Protein AF-A0A1U9NHG1-F1 (afdb_monomer_lite)

Foldseek 3Di:
DDDDVVVVVVVVVVVVVVVVVVVVCVVVPVLQVVLLVVLVVLQVVLLVLQVVCCVVVVFGDPDVVSSLVVLCDDPVRDDPSDQSFRCLQDPPGDCDEDCDLDANWHWDAPRHVRDIDTSHDDQNCPVCVPCCPDPCSVVRDPRD

Sequence (144 aa):
MKANPLIVKMFFVVLAVISMGLMYVSFLRDPYSKRIEWTTISLHLIRDNIQTFKDVNQRYPTSLKELSTQVKIDENGLFHKRENKEYISSKNGCDDEYSVLNNKGGWYYNKQTGEIKININKPLKKCFKDYYYLPSRNRVPSEW

Structure (mmCIF, N/CA/C/O backbone):
data_AF-A0A1U9NHG1-F1
#
_entry.id   AF-A0A1U9NHG1-F1
#
loop_
_atom_site.group_PDB
_atom_site.id
_atom_site.type_symbol
_atom_site.label_atom_id
_atom_site.label_alt_id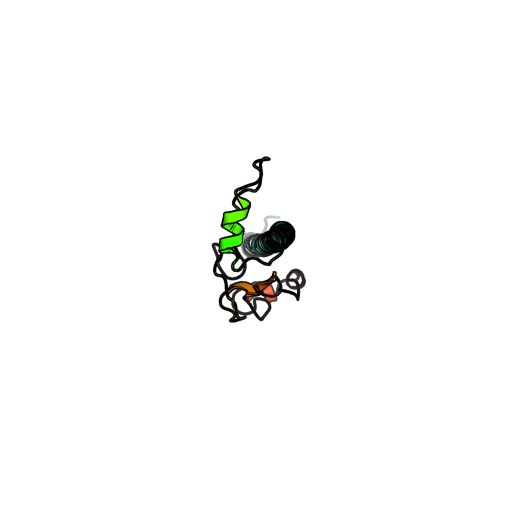
_atom_site.label_comp_id
_atom_site.label_asym_id
_atom_site.label_entity_id
_atom_site.label_seq_id
_atom_site.pdbx_PDB_ins_code
_atom_site.Cartn_x
_atom_site.Cartn_y
_atom_site.Cartn_z
_atom_sit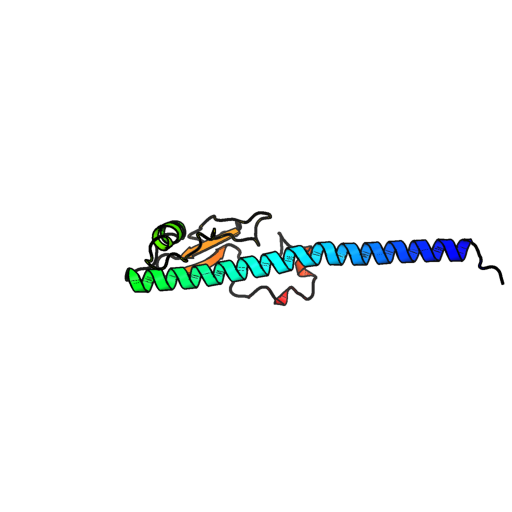e.occupancy
_atom_site.B_iso_or_equiv
_atom_site.auth_seq_id
_atom_site.auth_comp_id
_atom_site.auth_asym_id
_atom_site.auth_atom_id
_atom_site.pdbx_PDB_model_num
ATOM 1 N N . MET A 1 1 ? 46.599 -7.964 -42.217 1.00 67.44 1 MET A N 1
ATOM 2 C CA . MET A 1 1 ? 45.306 -7.566 -42.824 1.00 67.44 1 MET A CA 1
ATOM 3 C C . MET A 1 1 ? 44.791 -6.325 -42.110 1.00 67.44 1 MET A C 1
ATOM 5 O O . MET A 1 1 ? 44.699 -6.357 -40.892 1.00 67.44 1 MET A O 1
ATOM 9 N N . LYS A 1 2 ? 44.507 -5.230 -42.828 1.00 74.81 2 LYS A N 1
ATOM 10 C CA . LYS A 1 2 ? 43.838 -4.056 -42.241 1.00 74.81 2 LYS A CA 1
ATOM 11 C C . LYS A 1 2 ? 42.329 -4.301 -42.266 1.00 74.81 2 LYS A C 1
ATOM 13 O O . LYS A 1 2 ? 41.794 -4.656 -43.312 1.00 74.81 2 LYS A O 1
ATOM 18 N N . ALA A 1 3 ? 41.666 -4.151 -41.123 1.00 74.50 3 ALA A N 1
ATOM 19 C CA . ALA A 1 3 ? 40.216 -4.281 -41.046 1.00 74.50 3 ALA A CA 1
ATOM 20 C C . ALA A 1 3 ? 39.539 -3.177 -41.871 1.00 74.50 3 ALA A C 1
ATOM 22 O O . ALA A 1 3 ? 40.002 -2.035 -41.896 1.00 74.50 3 ALA A O 1
ATOM 23 N N . ASN A 1 4 ? 38.443 -3.522 -42.549 1.00 90.44 4 ASN A N 1
ATOM 24 C CA . ASN A 1 4 ? 37.688 -2.565 -43.345 1.00 90.44 4 ASN A CA 1
ATOM 25 C C . ASN A 1 4 ? 37.059 -1.508 -42.410 1.00 90.44 4 ASN A C 1
ATOM 27 O O . ASN A 1 4 ? 36.297 -1.881 -41.511 1.00 90.44 4 ASN A O 1
ATOM 31 N N . PRO A 1 5 ? 37.327 -0.204 -42.611 1.00 86.06 5 PRO A N 1
ATOM 32 C CA . PRO A 1 5 ? 36.825 0.856 -41.735 1.00 86.06 5 PRO A CA 1
ATOM 33 C C . PRO A 1 5 ? 35.292 0.904 -41.656 1.00 86.06 5 PRO A C 1
ATOM 35 O O . PRO A 1 5 ? 34.748 1.345 -40.647 1.00 86.06 5 PRO A O 1
ATOM 38 N N . LEU A 1 6 ? 34.583 0.422 -42.681 1.00 86.06 6 LEU A N 1
ATOM 39 C CA . LEU A 1 6 ? 33.122 0.308 -42.687 1.00 86.06 6 LEU A CA 1
ATOM 40 C C . LEU A 1 6 ? 32.624 -0.781 -41.727 1.00 86.06 6 LEU A C 1
ATOM 42 O O . LEU A 1 6 ? 31.679 -0.548 -40.977 1.00 86.06 6 LEU A O 1
ATOM 46 N N . ILE A 1 7 ? 33.306 -1.931 -41.689 1.00 85.69 7 ILE A N 1
ATOM 47 C CA . ILE A 1 7 ? 32.987 -3.037 -40.771 1.00 85.69 7 ILE A CA 1
ATOM 48 C C . ILE A 1 7 ? 33.232 -2.598 -39.325 1.00 85.69 7 ILE A C 1
ATOM 50 O O . ILE A 1 7 ? 32.395 -2.831 -38.455 1.00 85.69 7 ILE A O 1
ATOM 54 N N . VAL A 1 8 ? 34.339 -1.891 -39.083 1.00 85.50 8 VAL A N 1
ATOM 55 C CA . VAL A 1 8 ? 34.661 -1.337 -37.761 1.00 85.50 8 VAL A CA 1
ATOM 56 C C . VAL A 1 8 ? 33.583 -0.344 -37.309 1.00 85.50 8 VAL A C 1
ATOM 58 O O . VAL A 1 8 ? 33.096 -0.444 -36.186 1.00 85.50 8 VAL A O 1
ATOM 61 N N . LYS A 1 9 ? 33.135 0.567 -38.185 1.00 87.06 9 LYS A N 1
ATOM 62 C CA . LYS A 1 9 ? 32.052 1.519 -37.871 1.00 87.06 9 LYS A CA 1
ATOM 63 C C . LYS A 1 9 ? 30.721 0.823 -37.576 1.00 87.06 9 LYS A C 1
ATOM 65 O O . LYS A 1 9 ? 30.079 1.161 -36.585 1.00 87.06 9 LYS A O 1
ATOM 70 N N . MET A 1 10 ? 30.319 -0.156 -38.390 1.00 88.56 10 MET A N 1
ATOM 71 C CA . MET A 1 10 ? 29.085 -0.915 -38.151 1.00 88.56 10 MET A CA 1
ATOM 72 C C . MET A 1 10 ? 29.112 -1.659 -36.813 1.00 88.56 10 MET A C 1
ATOM 74 O O . MET A 1 10 ? 28.114 -1.653 -36.095 1.00 88.56 10 MET A O 1
ATOM 78 N N . PHE A 1 11 ? 30.251 -2.248 -36.449 1.00 90.44 11 PHE A N 1
ATOM 79 C CA . PHE A 1 11 ? 30.412 -2.947 -35.176 1.00 90.44 11 PHE A CA 1
ATOM 80 C C . PHE A 1 11 ? 30.155 -2.026 -33.970 1.00 90.44 11 PHE A C 1
ATOM 82 O O . PHE A 1 11 ? 29.407 -2.391 -33.062 1.00 90.44 11 PHE A O 1
ATOM 89 N N . PHE A 1 12 ? 30.691 -0.801 -33.990 1.00 90.38 12 PHE A N 1
ATOM 90 C CA . PHE A 1 12 ? 30.445 0.177 -32.924 1.00 90.38 12 PHE A CA 1
ATOM 91 C C . PHE A 1 12 ? 28.991 0.656 -32.866 1.00 90.38 12 PHE A C 1
ATOM 93 O O . PHE A 1 12 ? 28.461 0.844 -31.771 1.00 90.38 12 PHE A O 1
ATOM 100 N N . VAL A 1 13 ? 28.321 0.807 -34.013 1.00 90.50 13 VAL A N 1
ATOM 101 C CA . VAL A 1 13 ? 26.892 1.165 -34.049 1.00 90.50 13 VAL A CA 1
ATOM 102 C C . VAL A 1 13 ? 26.041 0.069 -33.404 1.00 90.50 13 VAL A C 1
ATOM 104 O O . VAL A 1 13 ? 25.190 0.367 -32.567 1.00 90.50 13 VAL A O 1
ATOM 107 N N . VAL A 1 14 ? 26.299 -1.201 -33.727 1.00 90.19 14 VAL A N 1
ATOM 108 C CA . VAL A 1 14 ? 25.574 -2.336 -33.131 1.00 90.19 14 VAL A CA 1
ATOM 109 C C . VAL A 1 14 ? 25.803 -2.405 -31.619 1.00 90.19 14 VAL A C 1
ATOM 111 O O . VAL A 1 14 ? 24.842 -2.533 -30.859 1.00 90.19 14 VAL A O 1
ATOM 114 N N . LEU A 1 15 ? 27.049 -2.244 -31.163 1.00 89.00 15 LEU A N 1
ATOM 115 C CA . LEU A 1 15 ? 27.368 -2.193 -29.733 1.00 89.00 15 LEU A CA 1
ATOM 116 C C . LEU A 1 15 ? 26.647 -1.050 -29.011 1.00 89.00 15 LEU A C 1
ATOM 118 O O . LEU A 1 15 ? 26.138 -1.260 -27.909 1.00 89.00 15 LEU A O 1
ATOM 122 N N . ALA A 1 16 ? 26.566 0.135 -29.618 1.00 85.94 16 ALA A N 1
ATOM 123 C CA . ALA A 1 16 ? 25.876 1.280 -29.029 1.00 85.94 16 ALA A CA 1
ATOM 124 C C . ALA A 1 16 ? 24.371 1.015 -28.851 1.00 85.94 16 ALA A C 1
ATOM 126 O O . ALA A 1 16 ? 23.825 1.285 -27.780 1.00 85.94 16 ALA A O 1
ATOM 127 N N . VAL A 1 17 ? 23.715 0.418 -29.853 1.00 87.31 17 VAL A N 1
ATOM 128 C CA . VAL A 1 17 ? 22.286 0.065 -29.786 1.00 87.31 17 VAL A CA 1
ATOM 129 C C . VAL A 1 17 ? 22.022 -0.997 -28.713 1.00 87.31 17 VAL A C 1
ATOM 131 O O . VAL A 1 17 ? 21.100 -0.840 -27.911 1.00 87.31 17 VAL A O 1
ATOM 134 N N . ILE A 1 18 ? 22.855 -2.042 -28.636 1.00 85.44 18 ILE A N 1
ATOM 135 C CA . ILE A 1 18 ? 22.742 -3.080 -27.595 1.00 85.44 18 ILE A CA 1
ATOM 136 C C . ILE A 1 18 ? 22.939 -2.467 -26.202 1.00 85.44 18 ILE A C 1
ATOM 138 O O . ILE A 1 18 ? 22.158 -2.731 -25.288 1.00 85.44 18 ILE A O 1
ATOM 142 N N . SER A 1 19 ? 23.944 -1.604 -26.048 1.00 80.62 19 SER A N 1
ATOM 143 C CA . SER A 1 19 ? 24.255 -0.943 -24.776 1.00 80.62 19 SER A CA 1
ATOM 144 C C . SER A 1 19 ? 23.122 -0.023 -24.317 1.00 80.62 19 SER A C 1
ATOM 146 O O . SER A 1 19 ? 22.752 -0.053 -23.145 1.00 80.62 19 SER A O 1
ATOM 148 N N . MET A 1 20 ? 22.518 0.743 -25.234 1.00 79.12 20 MET A N 1
ATOM 149 C CA . MET A 1 20 ? 21.324 1.550 -24.949 1.00 79.12 20 MET A CA 1
ATOM 150 C C . MET A 1 20 ? 20.137 0.683 -24.520 1.00 79.12 20 MET A C 1
ATOM 152 O O . MET A 1 20 ? 19.463 1.023 -23.549 1.00 79.12 20 MET A O 1
ATOM 156 N N . GLY A 1 21 ? 19.909 -0.456 -25.184 1.00 72.69 21 GLY A N 1
ATOM 157 C CA . GLY A 1 21 ? 18.864 -1.408 -24.799 1.00 72.69 21 GLY A CA 1
ATOM 158 C C . GLY A 1 21 ? 19.061 -1.965 -23.385 1.00 72.69 21 GLY A C 1
ATOM 159 O O . GLY A 1 21 ? 18.127 -1.965 -22.581 1.00 72.69 21 GLY A O 1
ATOM 160 N N . LEU A 1 22 ? 20.286 -2.373 -23.039 1.00 72.81 22 LEU A N 1
ATOM 161 C CA . LEU A 1 22 ? 20.623 -2.881 -21.702 1.00 72.81 22 LEU A CA 1
ATOM 162 C C . LEU A 1 22 ? 20.508 -1.801 -20.614 1.00 72.81 22 LEU A C 1
ATOM 164 O O . LEU A 1 22 ? 20.002 -2.079 -19.520 1.00 72.81 22 LEU A O 1
ATOM 168 N N . MET A 1 23 ? 20.922 -0.564 -20.915 1.00 68.88 23 MET A N 1
ATOM 169 C CA . MET A 1 23 ? 20.744 0.577 -20.010 1.00 68.88 23 MET A CA 1
ATOM 170 C C . MET A 1 23 ? 19.262 0.862 -19.769 1.00 68.88 23 MET A C 1
ATOM 172 O O . MET A 1 23 ? 18.855 0.990 -18.618 1.00 68.88 23 MET A O 1
ATOM 176 N N . TYR A 1 24 ? 18.447 0.891 -20.825 1.00 67.75 24 TYR A N 1
ATOM 177 C CA . TYR A 1 24 ? 17.009 1.149 -20.737 1.00 67.75 24 TYR A CA 1
ATOM 178 C C . TYR A 1 24 ? 16.284 0.116 -19.859 1.00 67.75 24 TYR A C 1
ATOM 180 O O . TYR A 1 24 ? 15.513 0.482 -18.970 1.00 67.75 24 TYR A O 1
ATOM 188 N N . VAL A 1 25 ? 16.591 -1.175 -20.037 1.00 61.66 25 VAL A N 1
ATOM 189 C CA . VAL A 1 25 ? 16.020 -2.255 -19.212 1.00 61.66 25 VAL A CA 1
ATOM 190 C C . VAL A 1 25 ? 16.431 -2.115 -17.744 1.00 61.66 25 VAL A C 1
ATOM 192 O O . VAL A 1 25 ? 15.596 -2.287 -16.854 1.00 61.66 25 VAL A O 1
ATOM 195 N N . SER A 1 26 ? 17.691 -1.772 -17.474 1.00 60.19 26 SER A N 1
ATOM 196 C CA . SER A 1 26 ? 18.201 -1.618 -16.104 1.00 60.19 26 SER A CA 1
ATOM 197 C C . SER A 1 26 ? 17.596 -0.401 -15.398 1.00 60.19 26 SER A C 1
ATOM 199 O O . SER A 1 26 ? 17.195 -0.499 -14.238 1.00 60.19 26 SER A O 1
ATOM 201 N N . PHE A 1 27 ? 17.449 0.717 -16.115 1.00 59.56 27 PHE A N 1
ATOM 202 C CA . PHE A 1 27 ? 16.888 1.961 -15.581 1.00 59.56 27 PHE A CA 1
ATOM 203 C C . PHE A 1 27 ? 15.395 1.849 -15.257 1.00 59.56 27 PHE A C 1
ATOM 205 O O . PHE A 1 27 ? 14.919 2.477 -14.314 1.00 59.56 27 PHE A O 1
ATOM 212 N N . LEU A 1 28 ? 14.649 1.042 -16.018 1.00 57.22 28 LEU A N 1
ATOM 213 C CA . LEU A 1 28 ? 13.233 0.803 -15.752 1.00 57.22 28 LEU A CA 1
ATOM 214 C C . LEU A 1 28 ? 13.014 -0.272 -14.688 1.00 57.22 28 LEU A C 1
ATOM 216 O O . LEU A 1 28 ? 12.121 -0.124 -13.865 1.00 57.22 28 LEU A O 1
ATOM 220 N N . ARG A 1 29 ? 13.812 -1.342 -14.646 1.00 57.00 29 ARG A N 1
ATOM 221 C CA . ARG A 1 29 ? 13.572 -2.465 -13.725 1.00 57.00 29 ARG A CA 1
ATOM 222 C C . ARG A 1 29 ? 13.779 -2.100 -12.248 1.00 57.00 29 ARG A C 1
ATOM 224 O O . ARG A 1 29 ? 12.983 -2.532 -11.415 1.00 57.00 29 ARG A O 1
ATOM 231 N N . ASP A 1 30 ? 14.803 -1.307 -11.937 1.00 62.75 30 ASP A N 1
ATOM 232 C CA . ASP A 1 30 ? 15.210 -0.989 -10.560 1.00 62.75 30 ASP A CA 1
ATOM 233 C C . ASP A 1 30 ? 14.211 -0.119 -9.751 1.00 62.75 30 ASP A C 1
ATOM 235 O O . ASP A 1 30 ? 13.937 -0.438 -8.590 1.00 62.75 30 ASP A O 1
ATOM 239 N N . PRO A 1 31 ? 13.570 0.934 -10.305 1.00 68.56 31 PRO A N 1
ATOM 240 C CA . PRO A 1 31 ? 12.608 1.731 -9.539 1.00 68.56 31 PRO A CA 1
ATOM 241 C C . PRO A 1 31 ? 11.297 0.989 -9.239 1.00 68.56 31 PRO A C 1
ATOM 243 O O . PRO A 1 31 ? 10.653 1.288 -8.233 1.00 68.56 31 PRO A O 1
ATOM 246 N N . TYR A 1 32 ? 10.876 0.024 -10.065 1.00 69.25 32 TYR A N 1
ATOM 247 C CA . TYR A 1 32 ? 9.590 -0.662 -9.869 1.00 69.25 32 TYR A CA 1
ATOM 248 C C . TYR A 1 32 ? 9.644 -1.769 -8.823 1.00 69.25 32 TYR A C 1
ATOM 250 O O . TYR A 1 32 ? 8.734 -1.858 -7.998 1.00 69.25 32 TYR A O 1
ATOM 258 N N . SER A 1 33 ? 10.694 -2.598 -8.825 1.00 69.81 33 SER A N 1
ATOM 259 C CA . SER A 1 33 ? 10.869 -3.614 -7.779 1.00 69.81 33 SER A CA 1
ATOM 260 C C . SER A 1 33 ? 10.935 -2.965 -6.405 1.00 69.81 33 SER A C 1
ATOM 262 O O . SER A 1 33 ? 10.251 -3.426 -5.498 1.00 69.81 33 SER A O 1
ATOM 264 N N . LYS A 1 34 ? 11.648 -1.837 -6.299 1.00 74.81 34 LYS A N 1
ATOM 265 C CA . LYS A 1 34 ? 11.720 -1.047 -5.070 1.00 74.81 34 LYS A CA 1
ATOM 266 C C . LYS A 1 34 ? 10.343 -0.552 -4.635 1.00 74.81 34 LYS A C 1
ATOM 268 O O . LYS A 1 34 ? 10.005 -0.677 -3.472 1.00 74.81 34 LYS A O 1
ATOM 273 N N . ARG A 1 35 ? 9.501 -0.034 -5.535 1.00 77.31 35 ARG A N 1
ATOM 274 C CA . ARG A 1 35 ? 8.141 0.428 -5.169 1.00 77.31 35 ARG A CA 1
ATOM 275 C C . ARG A 1 35 ? 7.239 -0.680 -4.644 1.00 77.31 35 ARG A C 1
ATOM 277 O O . ARG A 1 35 ? 6.507 -0.460 -3.681 1.00 77.31 35 ARG A O 1
ATOM 284 N N . ILE A 1 36 ? 7.286 -1.842 -5.290 1.00 76.06 36 ILE A N 1
ATOM 285 C CA . ILE A 1 36 ? 6.549 -3.035 -4.863 1.00 76.06 36 ILE A CA 1
ATOM 286 C C . ILE A 1 36 ? 7.047 -3.455 -3.484 1.00 76.06 36 ILE A C 1
ATOM 288 O O . ILE A 1 36 ? 6.244 -3.594 -2.569 1.00 76.06 36 ILE A O 1
ATOM 292 N N . GLU A 1 37 ? 8.361 -3.569 -3.309 1.00 77.56 37 GLU A N 1
ATOM 293 C CA . GLU A 1 37 ? 8.997 -3.902 -2.034 1.00 77.56 37 GLU A CA 1
ATOM 294 C C . GLU A 1 37 ? 8.615 -2.913 -0.923 1.00 77.56 37 GLU A C 1
ATOM 296 O O . GLU A 1 37 ? 8.086 -3.327 0.105 1.00 77.56 37 GLU A O 1
ATOM 301 N N . TRP A 1 38 ? 8.759 -1.605 -1.157 1.00 79.38 38 TRP A N 1
ATOM 302 C CA . TRP A 1 38 ? 8.381 -0.563 -0.200 1.00 79.38 38 TRP A CA 1
ATOM 303 C C . TRP A 1 38 ? 6.903 -0.621 0.173 1.00 79.38 38 TRP A C 1
ATOM 305 O O . TRP A 1 38 ? 6.574 -0.531 1.350 1.00 79.38 38 TRP A O 1
ATOM 315 N N . THR A 1 39 ? 6.013 -0.815 -0.802 1.00 81.50 39 THR A N 1
ATOM 316 C CA . THR A 1 39 ? 4.571 -0.908 -0.526 1.00 81.50 39 THR A CA 1
ATOM 317 C C . THR A 1 39 ? 4.224 -2.189 0.231 1.00 81.50 39 THR A C 1
ATOM 319 O O . THR A 1 39 ? 3.390 -2.152 1.130 1.00 81.50 39 THR A O 1
ATOM 322 N N . THR A 1 40 ? 4.905 -3.299 -0.069 1.00 80.81 40 THR A N 1
ATOM 323 C CA . THR A 1 40 ? 4.774 -4.567 0.671 1.00 80.81 40 THR A CA 1
ATOM 324 C C . THR A 1 40 ? 5.160 -4.371 2.133 1.00 80.81 40 THR A C 1
ATOM 326 O O . THR A 1 40 ? 4.399 -4.722 3.030 1.00 80.81 40 THR A O 1
ATOM 329 N N . ILE A 1 41 ? 6.324 -3.759 2.372 1.00 81.00 41 ILE A N 1
ATOM 330 C CA . ILE A 1 41 ? 6.828 -3.459 3.715 1.00 81.00 41 ILE A CA 1
ATOM 331 C C . ILE A 1 41 ? 5.855 -2.534 4.454 1.00 81.00 41 ILE A C 1
ATOM 333 O O . ILE A 1 41 ? 5.511 -2.816 5.599 1.00 81.00 41 ILE A O 1
ATOM 337 N N . SER A 1 42 ? 5.374 -1.465 3.807 1.00 82.88 42 SER A N 1
ATOM 338 C CA . SER A 1 42 ? 4.364 -0.572 4.388 1.00 82.88 42 SER A CA 1
ATOM 339 C C . SER A 1 42 ? 3.094 -1.333 4.772 1.00 82.88 42 SER A C 1
ATOM 341 O O . SER A 1 42 ? 2.610 -1.178 5.886 1.00 82.88 42 SER A O 1
ATOM 343 N N . LEU A 1 43 ? 2.574 -2.191 3.888 1.00 85.19 43 LEU A N 1
ATOM 344 C CA . LEU A 1 43 ? 1.355 -2.960 4.138 1.00 85.19 43 LEU A CA 1
ATOM 345 C C . LEU A 1 43 ? 1.502 -3.900 5.343 1.00 85.19 43 LEU A C 1
ATOM 347 O O . LEU A 1 43 ? 0.599 -3.952 6.176 1.00 85.19 43 LEU A O 1
ATOM 351 N N . HIS A 1 44 ? 2.626 -4.616 5.454 1.00 82.62 44 HIS A N 1
ATOM 352 C CA . HIS A 1 44 ? 2.899 -5.476 6.610 1.00 82.62 44 HIS A CA 1
ATOM 353 C C . HIS A 1 44 ? 2.969 -4.674 7.908 1.00 82.62 44 HIS A C 1
ATOM 355 O O . HIS A 1 44 ? 2.253 -4.989 8.851 1.00 82.62 44 HIS A O 1
ATOM 361 N N . LEU A 1 45 ? 3.731 -3.577 7.921 1.00 82.56 45 LEU A N 1
ATOM 362 C CA . LEU A 1 45 ? 3.845 -2.719 9.102 1.00 82.56 45 LEU A CA 1
ATOM 363 C C . LEU A 1 45 ? 2.495 -2.143 9.535 1.00 82.56 45 LEU A C 1
ATOM 365 O O . LEU A 1 45 ? 2.209 -2.070 10.727 1.00 82.56 45 LEU A O 1
ATOM 369 N N . ILE A 1 46 ? 1.649 -1.736 8.585 1.00 85.56 46 ILE A N 1
ATOM 370 C CA . ILE A 1 46 ? 0.318 -1.223 8.916 1.00 85.56 46 ILE A CA 1
ATOM 371 C C . ILE A 1 46 ? -0.557 -2.330 9.512 1.00 85.56 46 ILE A C 1
ATOM 373 O O . ILE A 1 46 ? -1.242 -2.075 10.498 1.00 85.56 46 ILE A O 1
ATOM 377 N N . ARG A 1 47 ? -0.524 -3.549 8.959 1.00 88.75 47 ARG A N 1
ATOM 378 C CA . ARG A 1 47 ? -1.275 -4.698 9.499 1.00 88.75 47 ARG A CA 1
ATOM 379 C C . ARG A 1 47 ? -0.855 -5.025 10.927 1.00 88.75 47 ARG A C 1
ATOM 381 O O . ARG A 1 47 ? -1.724 -5.142 11.789 1.00 88.75 47 ARG A O 1
ATOM 388 N N . ASP A 1 48 ? 0.449 -5.092 11.176 1.00 84.81 48 ASP A N 1
ATOM 389 C CA . ASP A 1 48 ? 0.995 -5.354 12.508 1.00 84.81 48 ASP A CA 1
ATOM 390 C C . ASP A 1 48 ? 0.565 -4.257 13.490 1.00 84.81 48 ASP A C 1
ATOM 392 O O . ASP A 1 48 ? 0.060 -4.543 14.572 1.00 84.81 48 ASP A O 1
ATOM 396 N N . ASN A 1 49 ? 0.649 -2.988 13.078 1.00 84.38 49 ASN A N 1
ATOM 397 C CA . ASN A 1 49 ? 0.209 -1.864 13.900 1.00 84.38 49 ASN A CA 1
ATOM 398 C C . ASN A 1 49 ? -1.303 -1.895 14.182 1.00 84.38 49 ASN A C 1
ATOM 400 O O . ASN A 1 49 ? -1.709 -1.617 15.309 1.00 84.38 49 ASN A O 1
ATOM 404 N N . ILE A 1 50 ? -2.149 -2.220 13.195 1.00 88.75 50 ILE A N 1
ATOM 405 C CA . ILE A 1 50 ? -3.605 -2.364 13.388 1.00 88.75 50 ILE A CA 1
ATOM 406 C C . ILE A 1 50 ? -3.893 -3.453 14.423 1.00 88.75 50 ILE A C 1
ATOM 408 O O . ILE A 1 50 ? -4.760 -3.263 15.279 1.00 88.75 50 ILE A O 1
ATOM 412 N N . GLN A 1 51 ? -3.175 -4.575 14.350 1.00 88.69 51 GLN A N 1
ATOM 413 C CA . GLN A 1 51 ? -3.347 -5.681 15.282 1.00 88.69 51 GLN A CA 1
ATOM 414 C C . GLN A 1 51 ? -2.922 -5.280 16.699 1.00 88.69 51 GLN A C 1
ATOM 416 O O . GLN A 1 51 ? -3.725 -5.396 17.620 1.00 88.69 51 GLN A O 1
ATOM 421 N N . THR A 1 52 ? -1.741 -4.680 16.860 1.00 84.94 52 THR A N 1
ATOM 422 C CA . THR A 1 52 ? -1.278 -4.142 18.150 1.00 84.94 52 THR A CA 1
ATOM 423 C C . THR A 1 52 ? -2.262 -3.120 18.723 1.00 84.94 52 THR A C 1
ATOM 425 O O . THR A 1 52 ? -2.616 -3.178 19.900 1.00 84.94 52 THR A O 1
ATOM 428 N N . PHE A 1 53 ? -2.768 -2.203 17.892 1.00 87.31 53 PHE A N 1
ATOM 429 C CA . PHE A 1 53 ? -3.780 -1.233 18.307 1.00 87.31 53 PHE A CA 1
ATOM 430 C C . PHE A 1 53 ? -5.037 -1.932 18.829 1.00 87.31 53 PHE A C 1
ATOM 432 O O . PHE A 1 53 ? -5.575 -1.525 19.861 1.00 87.31 53 PHE A O 1
ATOM 439 N N . LYS A 1 54 ? -5.504 -2.970 18.122 1.00 89.56 54 LYS A N 1
ATOM 440 C CA . LYS A 1 54 ? -6.674 -3.760 18.507 1.00 89.56 54 LYS A CA 1
ATOM 441 C C . LYS A 1 54 ? -6.462 -4.458 19.842 1.00 89.56 54 LYS A C 1
ATOM 443 O O . LYS A 1 54 ? -7.368 -4.426 20.669 1.00 89.56 54 LYS A O 1
ATOM 448 N N . ASP A 1 55 ? -5.291 -5.038 20.062 1.00 87.44 55 ASP A N 1
ATOM 449 C CA . ASP A 1 55 ? -4.986 -5.773 21.289 1.00 87.44 55 ASP A CA 1
ATOM 450 C C . ASP A 1 55 ? -4.956 -4.836 22.509 1.00 87.44 55 ASP A C 1
ATOM 452 O O . ASP A 1 55 ? -5.497 -5.170 23.564 1.00 87.44 55 ASP A O 1
ATOM 456 N N . VAL A 1 56 ? -4.432 -3.617 22.345 1.00 85.94 56 VAL A N 1
ATOM 457 C CA . VAL A 1 56 ? -4.389 -2.600 23.411 1.00 85.94 56 VAL A CA 1
ATOM 458 C C . VAL A 1 56 ? -5.755 -1.948 23.651 1.00 85.94 56 VAL A C 1
ATOM 460 O O . VAL A 1 56 ? -6.184 -1.799 24.792 1.00 85.94 56 VAL A O 1
ATOM 463 N N . ASN A 1 57 ? -6.462 -1.553 22.589 1.00 86.62 57 ASN A N 1
ATOM 464 C CA . ASN A 1 57 ? -7.686 -0.748 22.692 1.00 86.62 57 ASN A CA 1
ATOM 465 C C . ASN A 1 57 ? -8.981 -1.577 22.653 1.00 86.62 57 ASN A C 1
ATOM 467 O O . ASN A 1 57 ? -10.068 -1.008 22.762 1.00 86.62 57 ASN A O 1
ATOM 471 N N . GLN A 1 58 ? -8.892 -2.893 22.435 1.00 92.75 58 GLN A N 1
ATOM 472 C CA . GLN A 1 58 ? -10.029 -3.810 22.249 1.00 92.75 58 GLN A CA 1
ATOM 473 C C . GLN A 1 58 ? -10.975 -3.409 21.097 1.00 92.75 58 GLN A C 1
ATOM 475 O O . GLN A 1 58 ? -12.138 -3.810 21.044 1.00 92.75 58 GLN A O 1
ATOM 480 N N . ARG A 1 59 ? -10.477 -2.615 20.141 1.00 93.81 59 ARG A N 1
ATOM 481 C CA . ARG A 1 59 ? -11.192 -2.177 18.934 1.00 93.81 59 ARG A CA 1
ATOM 482 C C . ARG A 1 59 ? -10.215 -1.880 17.807 1.00 93.81 59 ARG A C 1
ATOM 484 O O . ARG A 1 59 ? -9.077 -1.501 18.058 1.00 93.81 59 ARG A O 1
ATOM 491 N N . TYR A 1 60 ? -10.680 -1.950 16.567 1.00 93.19 60 TYR A N 1
ATOM 492 C CA . TYR A 1 60 ? -9.902 -1.471 15.426 1.00 93.19 60 TYR A CA 1
ATOM 493 C C . TYR A 1 60 ? -9.802 0.067 15.411 1.00 93.19 60 TYR A C 1
ATOM 495 O O . TYR A 1 60 ? -10.702 0.756 15.918 1.00 93.19 60 TYR A O 1
ATOM 503 N N . PRO A 1 61 ? -8.726 0.633 14.831 1.00 90.38 61 PRO A N 1
ATOM 504 C CA . PRO A 1 61 ? -8.646 2.069 14.628 1.00 90.38 61 PRO A CA 1
ATOM 505 C C . PRO A 1 61 ? -9.734 2.505 13.640 1.00 90.38 61 PRO A C 1
ATOM 507 O O . PRO A 1 61 ? -10.090 1.788 12.705 1.00 90.38 61 PRO A O 1
ATOM 510 N N . THR A 1 62 ? -10.284 3.694 13.842 1.00 93.19 62 THR A N 1
ATOM 511 C CA . THR A 1 62 ? -11.302 4.288 12.965 1.00 93.19 62 THR A CA 1
ATOM 512 C C . THR A 1 62 ? -10.716 4.791 11.649 1.00 93.19 62 THR A C 1
ATOM 514 O O . THR A 1 62 ? -11.467 4.953 10.689 1.00 93.19 62 THR A O 1
ATOM 517 N N . SER A 1 63 ? -9.396 5.022 11.620 1.00 90.88 63 SER A N 1
ATOM 518 C CA . SER A 1 63 ? -8.601 5.420 10.455 1.00 90.88 63 SER A CA 1
ATOM 519 C C . SER A 1 63 ? -7.117 5.074 10.646 1.00 90.88 63 SER A C 1
ATOM 521 O O . SER A 1 63 ? -6.622 4.969 11.771 1.00 90.88 63 SER A O 1
ATOM 523 N N . LEU A 1 64 ? -6.363 4.992 9.555 1.00 86.88 64 LEU A N 1
ATOM 524 C CA . LEU A 1 64 ? -4.901 4.900 9.544 1.00 86.88 64 LEU A CA 1
ATOM 525 C C . LEU A 1 64 ? -4.240 6.155 10.131 1.00 86.88 64 LEU A C 1
ATOM 527 O O . LEU A 1 64 ? -3.128 6.090 10.662 1.00 86.88 64 LEU A O 1
ATOM 531 N N . LYS A 1 65 ? -4.927 7.303 10.091 1.00 85.12 65 LYS A N 1
ATOM 532 C CA . LYS A 1 65 ? -4.470 8.522 10.770 1.00 85.12 65 LYS A CA 1
ATOM 533 C C . LYS A 1 65 ? -4.467 8.345 12.288 1.00 85.12 65 LYS A C 1
ATOM 535 O O . LYS A 1 65 ? -3.476 8.698 12.923 1.00 85.12 65 LYS A O 1
ATOM 540 N N . GLU A 1 66 ? -5.522 7.765 12.861 1.00 85.19 66 GLU A N 1
ATOM 541 C CA . GLU A 1 66 ? -5.582 7.445 14.296 1.00 85.19 66 GLU A CA 1
ATOM 542 C C . GLU A 1 66 ? -4.445 6.496 14.696 1.00 85.19 66 GLU A C 1
ATOM 544 O O . GLU A 1 66 ? -3.730 6.753 15.671 1.00 85.19 66 GLU A O 1
ATOM 549 N N . LEU A 1 67 ? -4.211 5.469 13.874 1.00 82.00 67 LEU A N 1
ATOM 550 C CA . LEU A 1 67 ? -3.103 4.537 14.052 1.00 82.00 67 LEU A CA 1
ATOM 551 C C . LEU A 1 67 ? -1.752 5.270 14.128 1.00 82.00 67 LEU A C 1
ATOM 553 O O . LEU A 1 67 ? -0.974 5.050 15.051 1.00 82.00 67 LEU A O 1
ATOM 557 N N . SER A 1 68 ? -1.505 6.223 13.222 1.00 74.19 68 SER A N 1
ATOM 558 C CA . SER A 1 68 ? -0.261 7.012 13.198 1.00 74.19 68 SER A CA 1
ATOM 559 C C . SER A 1 68 ? -0.067 7.926 14.418 1.00 74.19 68 SER A C 1
ATOM 561 O O . SER A 1 68 ? 1.062 8.297 14.749 1.00 74.19 68 SER A O 1
ATOM 563 N N . THR A 1 69 ? -1.160 8.319 15.082 1.00 69.56 69 THR A N 1
ATOM 564 C CA . THR A 1 69 ? -1.118 9.207 16.251 1.00 69.56 69 THR A CA 1
ATOM 565 C C . THR A 1 69 ? -0.879 8.466 17.560 1.00 69.56 69 THR A C 1
ATOM 567 O O . THR A 1 69 ? -0.169 9.002 18.408 1.00 69.56 69 THR A O 1
ATOM 570 N N . GLN A 1 70 ? -1.412 7.247 17.717 1.00 60.84 70 GLN A N 1
ATOM 571 C CA . GLN A 1 70 ? -1.254 6.464 18.950 1.00 60.84 70 GLN A CA 1
ATOM 572 C C . GLN A 1 70 ? 0.073 5.701 19.029 1.00 60.84 70 GLN A C 1
ATOM 574 O O . GLN A 1 70 ? 0.628 5.568 20.112 1.00 60.84 70 GLN A O 1
ATOM 579 N N . VAL A 1 71 ? 0.645 5.298 17.889 1.00 57.06 71 VAL A N 1
ATOM 580 C CA . VAL A 1 71 ? 1.952 4.608 17.816 1.00 57.06 71 VAL A CA 1
ATOM 581 C C . VAL A 1 71 ? 3.121 5.464 18.360 1.00 57.06 71 VAL A C 1
ATOM 583 O O . VAL A 1 71 ? 4.228 4.977 18.547 1.00 57.06 71 VAL A O 1
ATOM 586 N N . LYS A 1 72 ? 2.895 6.743 18.682 1.00 52.44 72 LYS A N 1
ATOM 587 C CA . LYS A 1 72 ? 3.897 7.629 19.296 1.00 52.44 72 LYS A CA 1
ATOM 588 C C . LYS A 1 72 ? 4.202 7.351 20.774 1.00 52.44 72 LYS A C 1
ATOM 590 O O . LYS A 1 72 ? 5.084 8.021 21.306 1.00 52.44 72 LYS A O 1
ATOM 595 N N . ILE A 1 73 ? 3.481 6.456 21.448 1.00 50.62 73 ILE A N 1
ATOM 596 C CA . ILE A 1 73 ? 3.526 6.353 22.911 1.00 50.62 73 ILE A CA 1
ATOM 597 C C . ILE A 1 73 ? 3.778 4.899 23.318 1.00 50.62 73 ILE A C 1
ATOM 599 O O . ILE A 1 73 ? 2.847 4.156 23.595 1.00 50.62 73 ILE A O 1
ATOM 603 N N . ASP A 1 74 ? 5.047 4.501 23.339 1.00 50.25 74 ASP A N 1
ATOM 604 C CA . ASP A 1 74 ? 5.513 3.368 24.140 1.00 50.25 74 ASP A CA 1
ATOM 605 C C . ASP A 1 74 ? 6.835 3.769 24.812 1.00 50.25 74 ASP A C 1
ATOM 607 O O . ASP A 1 74 ? 7.650 4.492 24.223 1.00 50.25 74 ASP A O 1
ATOM 611 N N . GLU A 1 75 ? 7.031 3.337 26.055 1.00 49.09 75 GLU A N 1
ATOM 612 C CA . GLU A 1 75 ? 8.083 3.785 26.983 1.00 49.09 75 GLU A CA 1
ATOM 613 C C . GLU A 1 75 ? 9.503 3.411 26.510 1.00 49.09 75 GLU A C 1
ATOM 615 O O . GLU A 1 75 ? 10.495 3.957 26.991 1.00 49.09 75 GLU A O 1
ATOM 620 N N . ASN A 1 76 ? 9.597 2.552 25.489 1.00 49.97 76 ASN A N 1
ATOM 621 C CA . ASN A 1 76 ? 10.842 2.098 24.863 1.00 49.97 76 ASN A CA 1
ATOM 622 C C . ASN A 1 76 ? 11.225 2.865 23.578 1.00 49.97 76 ASN A C 1
ATOM 624 O O . ASN A 1 76 ? 12.234 2.550 22.946 1.00 49.97 76 ASN A O 1
ATOM 628 N N . GLY A 1 77 ? 10.447 3.879 23.176 1.00 42.25 77 GLY A N 1
ATOM 629 C CA . GLY A 1 77 ? 10.906 4.945 22.274 1.00 42.25 77 GLY A CA 1
ATOM 630 C C . GLY A 1 77 ? 11.254 4.567 20.825 1.00 42.25 77 GLY A C 1
ATOM 631 O O . GLY A 1 77 ? 11.941 5.341 20.160 1.00 42.25 77 GLY A O 1
ATOM 632 N N . LEU A 1 78 ? 10.798 3.425 20.300 1.00 43.78 78 LEU A N 1
ATOM 633 C CA . LEU A 1 78 ? 11.204 2.938 18.971 1.00 43.78 78 LEU A CA 1
ATOM 634 C C . LEU A 1 78 ? 10.038 2.454 18.097 1.00 43.78 78 LEU A C 1
ATOM 636 O O . LEU A 1 78 ? 10.117 1.418 17.448 1.00 43.78 78 LEU A O 1
ATOM 640 N N . PHE A 1 79 ? 8.985 3.258 17.971 1.00 50.38 79 PHE A N 1
ATOM 641 C CA . PHE A 1 79 ? 8.156 3.195 16.769 1.00 50.38 79 PHE A CA 1
ATOM 642 C C . PHE A 1 79 ? 8.425 4.435 15.929 1.00 50.38 79 PHE A C 1
ATOM 644 O O . PHE A 1 79 ? 7.877 5.517 16.148 1.00 50.38 79 PHE A O 1
ATOM 651 N N . HIS A 1 80 ? 9.338 4.296 14.966 1.00 46.03 80 HIS A N 1
ATOM 652 C CA . HIS A 1 80 ? 9.571 5.349 13.990 1.00 46.03 80 HIS A CA 1
ATOM 653 C C . HIS A 1 80 ? 8.239 5.696 13.327 1.00 46.03 80 HIS A C 1
ATOM 655 O O . HIS A 1 80 ? 7.579 4.821 12.768 1.00 46.03 80 HIS A O 1
ATOM 661 N N . LYS A 1 81 ? 7.865 6.981 13.377 1.00 53.00 81 LYS A N 1
ATOM 662 C CA . LYS A 1 81 ? 6.785 7.582 12.589 1.00 53.00 81 LYS A CA 1
ATOM 663 C C . LYS A 1 81 ? 7.059 7.295 11.111 1.00 53.00 81 LYS A C 1
ATOM 665 O O . LYS A 1 81 ? 7.686 8.100 10.426 1.00 53.00 81 LYS A O 1
ATOM 670 N N . ARG A 1 82 ? 6.652 6.126 10.627 1.00 57.72 82 ARG A N 1
ATOM 671 C CA . ARG A 1 82 ? 6.745 5.781 9.218 1.00 57.72 82 ARG A CA 1
ATOM 672 C C . ARG A 1 82 ? 5.450 6.238 8.587 1.00 57.72 82 ARG A C 1
ATOM 674 O O . ARG A 1 82 ? 4.368 5.865 9.024 1.00 57.72 82 ARG A O 1
ATOM 681 N N . GLU A 1 83 ? 5.576 7.126 7.616 1.00 64.25 83 GLU A N 1
ATOM 682 C CA . GLU A 1 83 ? 4.443 7.528 6.799 1.00 64.25 83 GLU A CA 1
ATOM 683 C C . GLU A 1 83 ? 3.901 6.268 6.123 1.00 64.25 83 GLU A C 1
ATOM 685 O O . GLU A 1 83 ? 4.666 5.495 5.535 1.00 64.25 83 GLU A O 1
ATOM 690 N N . ASN A 1 84 ? 2.596 6.037 6.265 1.00 69.81 84 ASN A N 1
ATOM 691 C CA . ASN A 1 84 ? 1.890 4.925 5.644 1.00 69.81 84 ASN A CA 1
ATOM 692 C C . ASN A 1 84 ? 1.780 5.220 4.147 1.00 69.81 84 ASN A C 1
ATOM 694 O O . ASN A 1 84 ? 0.715 5.571 3.657 1.00 69.81 84 ASN A O 1
ATOM 698 N N . LYS A 1 85 ? 2.910 5.134 3.441 1.00 75.44 85 LYS A N 1
ATOM 699 C CA . LYS A 1 85 ? 3.039 5.486 2.030 1.00 75.44 85 LYS A CA 1
ATOM 700 C C . LYS A 1 85 ? 2.853 4.275 1.144 1.00 75.44 85 LYS A C 1
ATOM 702 O O . LYS A 1 85 ? 3.546 3.262 1.292 1.00 75.44 85 LYS A O 1
ATOM 707 N N . GLU A 1 86 ? 1.958 4.427 0.182 1.00 75.50 86 GLU A N 1
ATOM 708 C CA . GLU A 1 86 ? 1.710 3.484 -0.900 1.00 75.50 86 GLU A CA 1
ATOM 709 C C . GLU A 1 86 ? 2.412 3.977 -2.178 1.00 75.50 86 GLU A C 1
ATOM 711 O O . GLU A 1 86 ? 2.085 5.035 -2.707 1.00 75.50 86 GLU A O 1
ATOM 716 N N . TYR A 1 87 ? 3.423 3.254 -2.669 1.00 75.06 87 TYR A N 1
ATOM 717 C CA . TYR A 1 87 ? 4.316 3.721 -3.750 1.00 75.06 87 TYR A CA 1
ATOM 718 C C . TYR A 1 87 ? 3.982 3.151 -5.132 1.00 75.06 87 TYR A C 1
ATOM 720 O O . TYR A 1 87 ? 4.703 3.377 -6.114 1.00 75.06 87 TYR A O 1
ATOM 728 N N . ILE A 1 88 ? 2.921 2.363 -5.211 1.00 73.94 88 ILE A N 1
ATOM 729 C CA . ILE A 1 88 ? 2.486 1.681 -6.413 1.00 73.94 88 ILE A CA 1
ATOM 730 C C . ILE A 1 88 ? 1.630 2.619 -7.281 1.00 73.94 88 ILE A C 1
ATOM 732 O O . ILE A 1 88 ? 1.892 2.739 -8.474 1.00 73.94 88 ILE A O 1
ATOM 736 N N . SER A 1 89 ? 0.668 3.355 -6.735 1.00 66.69 89 SER A N 1
ATOM 737 C CA . SER A 1 89 ? -0.210 4.233 -7.518 1.00 66.69 89 SER A CA 1
ATOM 738 C C . SER A 1 89 ? 0.461 5.533 -7.969 1.00 66.69 89 SER A C 1
ATOM 740 O O . SER A 1 89 ? 0.126 6.062 -9.030 1.00 66.69 89 SER A O 1
ATOM 742 N N . SER A 1 90 ? 1.426 6.042 -7.196 1.00 64.81 90 SER A N 1
ATOM 743 C CA . SER A 1 90 ? 2.013 7.374 -7.373 1.00 64.81 90 SER A CA 1
ATOM 744 C C . SER A 1 90 ? 3.543 7.325 -7.429 1.00 64.81 90 SER A C 1
ATOM 746 O O . SER A 1 90 ? 4.177 6.354 -7.017 1.00 64.81 90 SER A O 1
ATOM 748 N N . LYS A 1 91 ? 4.187 8.379 -7.966 1.00 57.16 91 LYS A N 1
ATOM 749 C CA . LYS A 1 91 ? 5.656 8.440 -7.979 1.00 57.16 91 LYS A CA 1
ATOM 750 C C . LYS A 1 91 ? 6.299 8.715 -6.617 1.00 57.16 91 LYS A C 1
ATOM 752 O O . LYS A 1 91 ? 7.447 8.312 -6.445 1.00 57.16 91 LYS A O 1
ATOM 757 N N . ASN A 1 92 ? 5.563 9.328 -5.692 1.00 61.81 92 ASN A N 1
ATOM 758 C CA . ASN A 1 92 ? 6.089 9.866 -4.434 1.00 61.81 92 ASN A CA 1
ATOM 759 C C . ASN A 1 92 ? 5.394 9.291 -3.183 1.00 61.81 92 ASN A C 1
ATOM 761 O O . ASN A 1 92 ? 5.558 9.837 -2.095 1.00 61.81 92 ASN A O 1
ATOM 765 N N . GLY A 1 93 ? 4.637 8.201 -3.325 1.00 60.66 93 GLY A N 1
ATOM 766 C CA . GLY A 1 93 ? 3.766 7.698 -2.261 1.00 60.66 93 GLY A CA 1
ATOM 767 C C . GLY A 1 93 ? 2.375 8.345 -2.305 1.00 60.66 93 GLY A C 1
ATOM 768 O O . GLY A 1 93 ? 2.225 9.472 -2.783 1.00 60.66 93 GLY A O 1
ATOM 769 N N . CYS A 1 94 ? 1.350 7.625 -1.867 1.00 62.06 94 CYS A N 1
ATOM 770 C CA . CYS A 1 94 ? 0.013 8.138 -1.586 1.00 62.06 94 CYS A CA 1
ATOM 771 C C . CYS A 1 94 ? -0.401 7.655 -0.192 1.00 62.06 94 CYS A C 1
ATOM 773 O O . CYS A 1 94 ? -0.247 6.472 0.115 1.00 62.06 94 CYS A O 1
ATOM 775 N N . ASP A 1 95 ? -0.914 8.573 0.625 1.00 70.44 95 ASP A N 1
ATOM 776 C CA . ASP A 1 95 ? -1.308 8.306 2.017 1.00 70.44 95 ASP A CA 1
ATOM 777 C C . ASP A 1 95 ? -2.834 8.351 2.177 1.00 70.44 95 ASP A C 1
ATOM 779 O O . ASP A 1 95 ? -3.352 8.254 3.289 1.00 70.44 95 ASP A O 1
ATOM 783 N N . ASP A 1 96 ? -3.557 8.526 1.067 1.00 79.81 96 ASP A N 1
ATOM 784 C CA . ASP A 1 96 ? -5.006 8.636 1.074 1.00 79.81 96 ASP A CA 1
ATOM 785 C C . ASP A 1 96 ? -5.627 7.322 1.543 1.00 79.81 96 ASP A C 1
ATOM 787 O O . ASP A 1 96 ? -5.284 6.235 1.072 1.00 79.81 96 ASP A O 1
ATOM 791 N N . GLU A 1 97 ? -6.588 7.442 2.449 1.00 86.19 97 GLU A N 1
ATOM 792 C CA . GLU A 1 97 ? -7.380 6.335 2.957 1.00 86.19 97 GLU A CA 1
ATOM 793 C C . GLU A 1 97 ? -8.777 6.375 2.340 1.00 86.19 97 GLU A C 1
ATOM 795 O O . GLU A 1 97 ? -9.443 7.413 2.306 1.00 86.19 97 GLU A O 1
ATOM 800 N N . TYR A 1 98 ? -9.243 5.217 1.889 1.00 86.50 98 TYR A N 1
ATOM 801 C CA . TYR A 1 98 ? -10.557 5.038 1.299 1.00 86.50 98 TYR A CA 1
ATOM 802 C C . TYR A 1 98 ? -11.303 3.901 1.995 1.00 86.50 98 TYR A C 1
ATOM 804 O O . TYR A 1 98 ? -10.775 2.811 2.194 1.00 86.50 98 TYR A O 1
ATOM 812 N N . SER A 1 99 ? -12.581 4.126 2.294 1.00 85.88 99 SER A N 1
ATOM 813 C CA . SER A 1 99 ? -13.481 3.104 2.847 1.00 85.88 99 SER A CA 1
ATOM 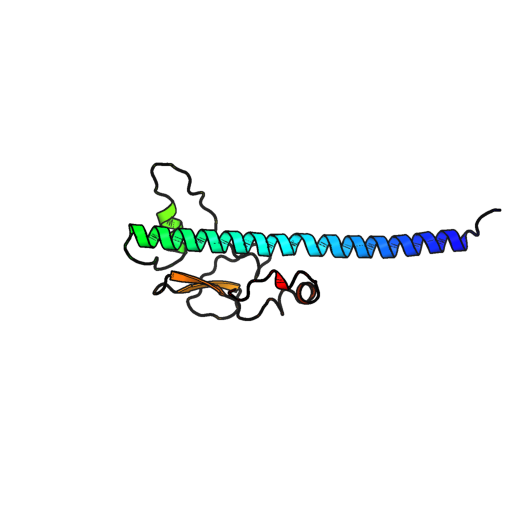814 C C . SER A 1 99 ? -14.121 2.210 1.779 1.00 85.88 99 SER A C 1
ATOM 816 O O . SER A 1 99 ? -14.823 1.254 2.103 1.00 85.88 99 SER A O 1
ATOM 818 N N . VAL A 1 100 ? -13.906 2.522 0.497 1.00 86.31 100 VAL A N 1
ATOM 819 C CA . VAL A 1 100 ? -14.454 1.800 -0.656 1.00 86.31 100 VAL A CA 1
ATOM 820 C C . VAL A 1 100 ? -13.364 1.648 -1.709 1.00 86.31 100 VAL A C 1
ATOM 822 O O . VAL A 1 100 ? -12.692 2.624 -2.046 1.00 86.31 100 VAL A O 1
ATOM 825 N N . LEU A 1 101 ? -13.232 0.441 -2.265 1.00 82.81 101 LEU A N 1
ATOM 826 C CA . LEU A 1 101 ? -12.345 0.172 -3.396 1.00 82.81 101 LEU A CA 1
ATOM 827 C C . LEU A 1 101 ? -12.815 0.954 -4.633 1.00 82.81 101 LEU A C 1
ATOM 829 O O . LEU A 1 101 ? -13.841 0.636 -5.234 1.00 82.81 101 LEU A O 1
ATOM 833 N N . ASN A 1 102 ? -12.070 1.992 -5.010 1.00 82.12 102 ASN A N 1
ATOM 834 C CA . ASN A 1 102 ? -12.409 2.921 -6.092 1.00 82.12 102 ASN A CA 1
ATOM 835 C C . ASN A 1 102 ? -11.283 3.121 -7.124 1.00 82.12 102 ASN A C 1
ATOM 837 O O . ASN A 1 102 ? -11.476 3.846 -8.102 1.00 82.12 102 ASN A O 1
ATOM 841 N N . ASN A 1 103 ? -10.140 2.448 -6.953 1.00 75.31 103 ASN A N 1
ATOM 842 C CA . ASN A 1 103 ? -9.019 2.419 -7.908 1.00 75.31 103 ASN A CA 1
ATOM 843 C C . A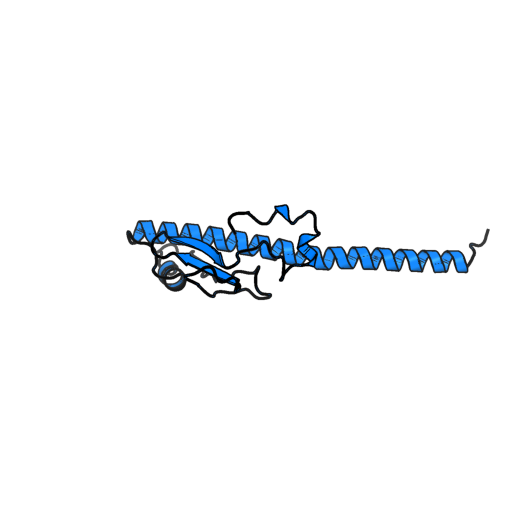SN A 1 103 ? -8.263 3.728 -8.074 1.00 75.31 103 ASN A C 1
ATOM 845 O O . ASN A 1 103 ? -7.584 3.917 -9.086 1.00 75.31 103 ASN A O 1
ATOM 849 N N . LYS A 1 104 ? -8.388 4.640 -7.113 1.00 77.00 104 LYS A N 1
ATOM 850 C CA . LYS A 1 104 ? -7.649 5.901 -7.127 1.00 77.00 104 LYS A CA 1
ATOM 851 C C . LYS A 1 104 ? -6.203 5.752 -6.648 1.00 77.00 104 LYS A C 1
ATOM 853 O O . LYS A 1 104 ? -5.437 6.691 -6.832 1.00 77.00 104 LYS A O 1
ATOM 858 N N . GLY A 1 105 ? -5.816 4.590 -6.111 1.00 78.56 105 GLY A N 1
ATOM 859 C CA . GLY A 1 105 ? -4.558 4.437 -5.381 1.00 78.56 105 GLY A CA 1
ATOM 860 C C . GLY A 1 105 ? -4.715 4.759 -3.896 1.00 78.56 105 GLY A C 1
ATOM 861 O O . GLY A 1 105 ? -5.828 5.031 -3.438 1.00 78.56 105 GLY A O 1
ATOM 862 N N . GLY A 1 106 ? -3.614 4.693 -3.149 1.00 83.06 106 GLY A N 1
ATOM 863 C CA . GLY A 1 106 ? -3.617 4.797 -1.693 1.00 83.06 106 GLY A CA 1
ATOM 864 C C . GLY A 1 106 ? -4.101 3.510 -1.024 1.00 83.06 106 GLY A C 1
ATOM 865 O O . GLY A 1 106 ? -4.041 2.417 -1.599 1.00 83.06 106 GLY A O 1
ATOM 866 N N . TRP A 1 107 ? -4.609 3.642 0.195 1.00 88.12 107 TRP A N 1
ATOM 867 C CA . TRP A 1 107 ? -5.027 2.525 1.032 1.00 88.12 107 TRP A CA 1
ATOM 868 C C . TRP A 1 107 ? -6.538 2.371 1.045 1.00 88.12 107 TRP A C 1
ATOM 870 O O . TRP A 1 107 ? -7.283 3.327 1.245 1.00 88.12 107 TRP A O 1
ATOM 880 N N . TYR A 1 108 ? -6.999 1.139 0.882 1.00 90.25 108 TYR A N 1
ATOM 881 C CA . TYR A 1 108 ? -8.330 0.750 1.315 1.00 90.25 108 TYR A CA 1
ATOM 882 C C . TYR A 1 108 ? -8.247 0.297 2.766 1.00 90.25 108 TYR A C 1
ATOM 884 O O . TYR A 1 108 ? -7.426 -0.567 3.075 1.00 90.25 108 TYR A O 1
ATOM 892 N N . TYR A 1 109 ? -9.104 0.837 3.628 1.00 91.69 109 TYR A N 1
ATOM 893 C CA . TYR A 1 109 ? -9.177 0.432 5.025 1.00 91.69 109 TYR A CA 1
ATOM 894 C C . TYR A 1 109 ? -10.624 0.208 5.474 1.00 91.69 109 TYR A C 1
ATOM 896 O O . TYR A 1 109 ? -11.494 1.071 5.326 1.00 91.69 109 TYR A O 1
ATOM 904 N N . ASN A 1 110 ? -10.877 -0.966 6.050 1.00 93.00 110 ASN A N 1
ATOM 905 C CA . ASN A 1 110 ? -12.147 -1.329 6.656 1.00 93.00 110 ASN A CA 1
ATOM 906 C C . ASN A 1 110 ? -12.033 -1.242 8.180 1.00 93.00 110 ASN A C 1
ATOM 908 O O . ASN A 1 110 ? -11.494 -2.133 8.831 1.00 93.00 110 ASN A O 1
ATOM 912 N N . LYS A 1 111 ? -12.594 -0.185 8.768 1.00 92.50 111 LYS A N 1
ATOM 913 C CA . LYS A 1 111 ? -12.554 0.043 10.221 1.00 92.50 111 LYS A CA 1
ATOM 914 C C . LYS A 1 111 ? -13.328 -0.985 11.055 1.00 92.50 111 LYS A C 1
ATOM 916 O O . LYS A 1 111 ? -13.124 -1.051 12.261 1.00 92.50 111 LYS A O 1
ATOM 921 N N . GLN A 1 112 ? -14.248 -1.743 10.458 1.00 92.19 112 GLN A N 1
ATOM 922 C CA . GLN A 1 112 ? -15.017 -2.767 11.166 1.00 92.19 112 GLN A CA 1
ATOM 923 C C . GLN A 1 112 ? -14.229 -4.073 11.296 1.00 92.19 112 GLN A C 1
ATOM 925 O O . GLN A 1 112 ? -14.343 -4.751 12.314 1.00 92.19 112 GLN A O 1
ATOM 930 N N . THR A 1 113 ? -13.434 -4.420 10.280 1.00 92.56 113 THR A N 1
ATOM 931 C CA . THR A 1 113 ? -12.675 -5.682 10.229 1.00 92.56 113 THR A CA 1
ATOM 932 C C . THR A 1 113 ? -11.171 -5.506 10.442 1.00 92.56 113 THR A C 1
ATOM 934 O O . THR A 1 113 ? -10.468 -6.494 10.638 1.00 92.56 113 THR A O 1
ATOM 937 N N . GLY A 1 114 ? -10.662 -4.273 10.380 1.00 89.25 114 GLY A N 1
ATOM 938 C CA . GLY A 1 114 ? -9.229 -3.972 10.353 1.00 89.25 114 GLY A CA 1
ATOM 939 C C . GLY A 1 114 ? -8.550 -4.324 9.028 1.00 89.25 114 GLY A C 1
ATOM 940 O O . GLY A 1 114 ? -7.325 -4.286 8.935 1.00 89.25 114 GLY A O 1
ATOM 941 N N . GLU A 1 115 ? -9.316 -4.700 8.002 1.00 91.38 115 GLU A N 1
ATOM 942 C CA . GLU A 1 115 ? -8.761 -5.108 6.717 1.00 91.38 115 GLU A CA 1
ATOM 943 C C . GLU A 1 115 ? -8.126 -3.914 5.999 1.00 91.38 115 GLU A C 1
ATOM 945 O O . GLU A 1 115 ? -8.767 -2.881 5.800 1.00 91.38 115 GLU A O 1
ATOM 950 N N . ILE A 1 116 ? -6.875 -4.086 5.568 1.00 88.62 116 ILE A N 1
ATOM 951 C CA . ILE A 1 116 ? -6.157 -3.126 4.731 1.00 88.62 116 ILE A CA 1
ATOM 952 C C . ILE A 1 116 ? -5.679 -3.772 3.431 1.00 88.62 116 ILE A C 1
ATOM 954 O O . ILE A 1 116 ? -5.113 -4.877 3.423 1.00 88.62 116 ILE A O 1
ATOM 958 N N . LYS A 1 117 ? -5.903 -3.047 2.333 1.00 87.19 117 LYS A N 1
ATOM 959 C CA . LYS A 1 117 ? -5.492 -3.394 0.967 1.00 87.19 117 LYS A CA 1
ATOM 960 C C . LYS A 1 117 ? -4.991 -2.158 0.240 1.00 87.19 117 LYS A C 1
ATOM 962 O O . LYS A 1 117 ? -5.184 -1.030 0.698 1.00 87.19 117 LYS A O 1
ATOM 967 N N . ILE A 1 118 ? -4.390 -2.363 -0.923 1.00 83.12 118 ILE A N 1
ATOM 968 C CA . ILE A 1 118 ? -4.134 -1.259 -1.837 1.00 83.12 118 ILE A CA 1
ATOM 969 C C . ILE A 1 118 ? -5.465 -0.924 -2.513 1.00 83.12 118 ILE A C 1
ATOM 971 O O . ILE A 1 118 ? -6.242 -1.801 -2.879 1.00 83.12 118 ILE A O 1
ATOM 975 N N . ASN A 1 119 ? -5.779 0.358 -2.664 1.00 82.62 119 ASN A N 1
ATOM 976 C CA . ASN A 1 119 ? -7.026 0.778 -3.293 1.00 82.62 119 ASN A CA 1
ATOM 977 C C . ASN A 1 119 ? -6.920 0.735 -4.831 1.00 82.62 119 ASN A C 1
ATOM 979 O O . ASN A 1 119 ? -7.016 1.756 -5.522 1.00 82.62 119 ASN A O 1
ATOM 983 N N . ILE A 1 120 ? -6.689 -0.469 -5.365 1.00 74.25 120 ILE A N 1
ATOM 984 C CA . ILE A 1 120 ? -6.632 -0.795 -6.793 1.00 74.25 120 ILE A CA 1
ATOM 985 C C . ILE A 1 120 ? -7.281 -2.167 -7.040 1.00 74.25 120 ILE A C 1
ATOM 987 O O . ILE A 1 120 ? -7.037 -3.119 -6.323 1.00 74.25 120 ILE A O 1
ATOM 991 N N . ASN A 1 121 ? -8.124 -2.291 -8.066 1.00 58.88 121 ASN A N 1
ATOM 992 C CA . ASN A 1 121 ? -8.877 -3.520 -8.374 1.00 58.88 121 ASN A CA 1
ATOM 993 C C . ASN A 1 121 ? -8.282 -4.358 -9.509 1.00 58.88 121 ASN A C 1
ATOM 995 O O . ASN A 1 121 ? -8.841 -5.384 -9.897 1.00 58.88 121 ASN A O 1
ATOM 999 N N . LYS A 1 122 ? -7.203 -3.884 -10.131 1.00 56.47 122 LYS A N 1
ATOM 1000 C CA . LYS A 1 122 ? -6.531 -4.579 -11.226 1.00 56.47 122 LYS A CA 1
ATOM 1001 C C . LYS A 1 122 ? -5.036 -4.526 -10.979 1.00 56.47 122 LYS A C 1
ATOM 1003 O O . LYS A 1 122 ? -4.541 -3.461 -10.608 1.00 56.47 122 LYS A O 1
ATOM 1008 N N . PRO A 1 123 ? -4.299 -5.604 -11.295 1.00 51.75 123 PRO A N 1
ATOM 1009 C CA . PRO A 1 123 ? -2.850 -5.579 -11.251 1.00 51.75 123 PRO A CA 1
ATOM 1010 C C . PRO A 1 123 ? -2.362 -4.576 -12.296 1.00 51.75 123 PRO A C 1
ATOM 1012 O O . PRO A 1 123 ? -2.296 -4.887 -13.483 1.00 51.75 123 PRO A O 1
ATOM 1015 N N . LEU A 1 124 ? -2.109 -3.344 -11.852 1.00 55.94 124 LEU A N 1
ATOM 1016 C CA . LEU A 1 124 ? -1.195 -2.352 -12.413 1.00 55.94 124 LEU A CA 1
ATOM 1017 C C . LEU A 1 124 ? -1.333 -1.998 -13.910 1.00 55.94 124 LEU A C 1
ATOM 1019 O O . LEU A 1 124 ? -0.504 -1.272 -14.446 1.00 55.94 124 LEU A O 1
ATOM 1023 N N . LYS A 1 125 ? -2.385 -2.442 -14.610 1.00 42.97 125 LYS A N 1
ATOM 1024 C CA . LYS A 1 125 ? -2.464 -2.415 -16.085 1.00 42.97 125 LYS A CA 1
ATOM 1025 C C . LYS A 1 125 ? -2.397 -1.021 -16.713 1.00 42.97 125 LYS A C 1
ATOM 1027 O O . LYS A 1 125 ? -1.999 -0.910 -17.869 1.00 42.97 125 LYS A O 1
ATOM 1032 N N . LYS A 1 126 ? -2.815 0.025 -15.992 1.00 43.53 126 LYS A N 1
ATOM 1033 C CA . LYS A 1 126 ? -2.808 1.406 -16.506 1.00 43.53 126 LYS A CA 1
ATOM 1034 C C . LYS A 1 126 ? -1.582 2.207 -16.063 1.00 43.53 126 LYS A C 1
ATOM 1036 O O . LYS A 1 126 ? -1.027 2.923 -16.885 1.00 43.53 126 LYS A O 1
ATOM 1041 N N . CYS A 1 127 ? -1.129 2.045 -14.819 1.00 45.06 127 CYS A N 1
ATOM 1042 C CA . CYS A 1 127 ? 0.040 2.764 -14.295 1.00 45.06 127 CYS A CA 1
ATOM 1043 C C . CYS A 1 127 ? 1.375 2.060 -14.610 1.00 45.06 127 CYS A C 1
ATOM 1045 O O . CYS A 1 127 ? 2.432 2.670 -14.494 1.00 45.06 127 CYS A O 1
ATOM 1047 N N . PHE A 1 128 ? 1.328 0.791 -15.032 1.00 52.38 128 PHE A N 1
ATOM 1048 C CA . PHE A 1 128 ? 2.496 -0.055 -15.273 1.00 52.38 128 PHE A CA 1
ATOM 1049 C C . PHE A 1 128 ? 2.325 -0.910 -16.532 1.00 52.38 128 PHE A C 1
ATOM 1051 O O . PHE A 1 128 ? 2.501 -2.133 -16.519 1.00 52.38 128 PHE A O 1
ATOM 1058 N 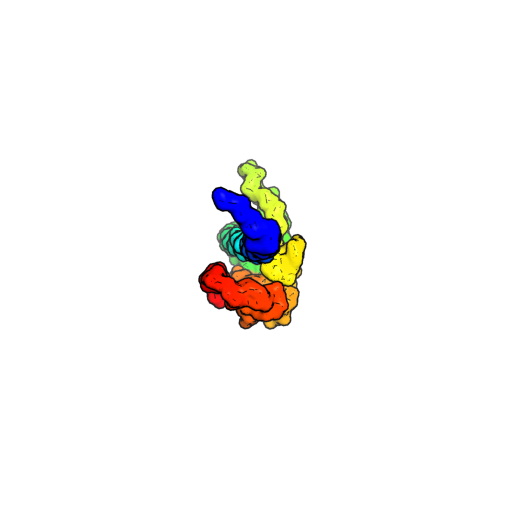N . LYS A 1 129 ? 1.966 -0.259 -17.640 1.00 53.47 129 LYS A N 1
ATOM 1059 C CA . LYS A 1 129 ? 1.825 -0.931 -18.935 1.00 53.47 129 LYS A CA 1
ATOM 1060 C C . LYS A 1 129 ? 3.104 -1.703 -19.295 1.00 53.47 129 LYS A C 1
ATOM 1062 O O . LYS A 1 129 ? 3.000 -2.839 -19.733 1.00 53.47 129 LYS A O 1
ATOM 1067 N N . ASP A 1 130 ? 4.274 -1.144 -18.985 1.00 50.62 130 ASP A N 1
ATOM 1068 C CA . ASP A 1 130 ? 5.579 -1.739 -19.306 1.00 50.62 130 ASP A CA 1
ATOM 1069 C C . ASP A 1 130 ? 5.999 -2.855 -18.332 1.00 50.62 130 ASP A C 1
ATOM 1071 O O . ASP A 1 130 ? 6.640 -3.823 -18.734 1.00 50.62 130 ASP A O 1
ATOM 1075 N N . TYR A 1 131 ? 5.577 -2.794 -17.063 1.00 51.28 131 TYR A N 1
ATOM 1076 C CA . TYR A 1 131 ? 5.853 -3.847 -16.072 1.00 51.28 131 TYR A CA 1
ATOM 1077 C C . TYR A 1 131 ? 5.031 -5.112 -16.319 1.00 51.28 131 TYR A C 1
ATOM 1079 O O . TYR A 1 131 ? 5.471 -6.215 -15.999 1.00 51.28 131 TYR A O 1
ATOM 1087 N N . TYR A 1 132 ? 3.830 -4.968 -16.888 1.00 51.50 132 TYR A N 1
ATOM 1088 C CA . TYR A 1 132 ? 2.943 -6.099 -17.161 1.00 51.50 132 TYR A CA 1
ATOM 1089 C C . TYR A 1 132 ? 3.564 -7.113 -18.135 1.00 51.50 132 TYR A C 1
ATOM 1091 O O . TYR A 1 132 ? 3.209 -8.291 -18.099 1.00 51.50 132 TYR A O 1
ATOM 1099 N N . TYR A 1 133 ? 4.509 -6.662 -18.967 1.00 55.31 133 TYR A N 1
ATOM 1100 C CA . TYR A 1 133 ? 5.256 -7.494 -19.909 1.00 55.31 133 TYR A CA 1
ATOM 1101 C C . TYR A 1 133 ? 6.569 -8.049 -19.333 1.00 55.31 133 TYR A C 1
ATOM 1103 O O . TYR A 1 133 ? 7.254 -8.810 -20.013 1.00 55.31 133 TYR A O 1
ATOM 1111 N N . LEU A 1 134 ? 6.933 -7.705 -18.090 1.00 54.75 134 LEU A N 1
ATOM 1112 C CA . LEU A 1 134 ? 8.137 -8.219 -17.441 1.00 54.75 134 LEU A CA 1
ATOM 1113 C C . LEU A 1 134 ? 7.853 -9.534 -16.687 1.00 54.75 134 LEU A C 1
ATOM 1115 O O . LEU A 1 134 ? 6.809 -9.661 -16.040 1.00 54.75 134 LEU A O 1
ATOM 1119 N N . PRO A 1 135 ? 8.812 -10.484 -16.648 1.00 54.00 135 PRO A N 1
ATOM 1120 C CA . PRO A 1 135 ? 8.694 -11.730 -15.876 1.00 54.00 135 PRO A CA 1
ATOM 1121 C C . PRO A 1 135 ? 8.395 -11.519 -14.382 1.00 54.00 135 PRO A C 1
ATOM 1123 O O . PRO A 1 135 ? 7.859 -12.395 -13.709 1.00 54.00 135 PRO A O 1
ATOM 1126 N N . SER A 1 136 ? 8.720 -10.339 -13.849 1.00 53.62 136 SER A N 1
ATOM 1127 C CA . SER A 1 136 ? 8.470 -9.953 -12.461 1.00 53.62 136 SER A CA 1
ATOM 1128 C C . SER A 1 136 ? 7.000 -9.674 -12.132 1.00 53.62 136 SER A C 1
ATOM 1130 O O . SER A 1 136 ? 6.700 -9.486 -10.959 1.00 53.62 136 SER A O 1
ATOM 1132 N N . ARG A 1 137 ? 6.075 -9.691 -13.105 1.00 52.28 137 ARG A N 1
ATOM 1133 C CA . ARG A 1 137 ? 4.626 -9.504 -12.888 1.00 52.28 137 ARG A CA 1
ATOM 1134 C C . ARG A 1 137 ? 4.065 -10.362 -11.747 1.00 52.28 137 ARG A C 1
ATOM 1136 O O . ARG A 1 137 ? 3.236 -9.880 -10.983 1.00 52.28 137 ARG A O 1
ATOM 1143 N N . ASN A 1 138 ? 4.527 -11.605 -11.621 1.00 55.69 138 ASN A N 1
ATOM 1144 C CA . ASN A 1 138 ? 4.056 -12.544 -10.596 1.00 55.69 138 ASN A CA 1
ATOM 1145 C C . ASN A 1 138 ? 4.484 -12.160 -9.167 1.00 55.69 138 ASN A C 1
ATOM 1147 O O . ASN A 1 138 ? 4.094 -12.826 -8.218 1.00 55.69 138 ASN A O 1
ATOM 1151 N N . ARG A 1 139 ? 5.291 -11.101 -9.003 1.00 55.44 139 ARG A N 1
ATOM 1152 C CA . ARG A 1 139 ? 5.672 -10.552 -7.695 1.00 55.44 139 ARG A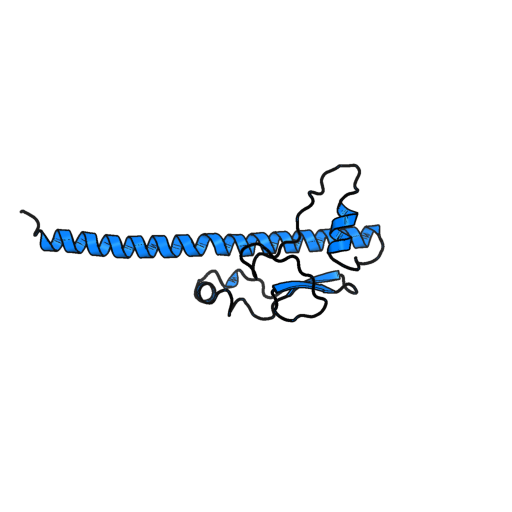 CA 1
ATOM 1153 C C . ARG A 1 139 ? 4.616 -9.629 -7.095 1.00 55.44 139 ARG A C 1
ATOM 1155 O O . ARG A 1 139 ? 4.808 -9.202 -5.968 1.00 55.44 139 ARG A O 1
ATOM 1162 N N . VAL A 1 140 ? 3.560 -9.288 -7.836 1.00 57.91 140 VAL A N 1
ATOM 1163 C CA . VAL A 1 140 ? 2.403 -8.556 -7.306 1.00 57.91 140 VAL A CA 1
ATOM 1164 C C . VAL A 1 140 ? 1.475 -9.583 -6.650 1.00 57.91 140 VAL A C 1
ATOM 1166 O O . VAL A 1 140 ? 0.910 -10.405 -7.376 1.00 57.91 140 VAL A O 1
ATOM 1169 N N . PRO A 1 141 ? 1.326 -9.586 -5.314 1.00 57.06 141 PRO A N 1
ATOM 1170 C CA . PRO A 1 141 ? 0.391 -10.464 -4.624 1.00 57.06 141 PRO A CA 1
ATOM 1171 C C . PRO A 1 141 ? -1.035 -10.282 -5.147 1.00 57.06 141 PRO A C 1
ATOM 1173 O O . PRO A 1 141 ? -1.471 -9.168 -5.426 1.00 57.06 141 PRO A O 1
ATOM 1176 N N . SER A 1 142 ? -1.779 -11.381 -5.263 1.00 55.22 142 SER A N 1
ATOM 1177 C CA . SER A 1 142 ? -3.186 -11.373 -5.694 1.00 55.22 142 SER A CA 1
ATOM 1178 C C . SER A 1 142 ? -4.126 -10.686 -4.703 1.00 55.22 142 SER A C 1
ATOM 1180 O O . SER A 1 142 ? -5.259 -10.377 -5.048 1.00 55.22 142 SER A O 1
ATOM 1182 N N . GLU A 1 143 ? -3.661 -10.500 -3.472 1.00 48.84 143 GLU A N 1
ATOM 1183 C CA . GLU A 1 143 ? -4.407 -9.923 -2.352 1.00 48.84 143 GLU A CA 1
ATOM 1184 C C . GLU A 1 143 ? -4.289 -8.392 -2.276 1.00 48.84 143 GLU A C 1
ATOM 1186 O O . GLU A 1 143 ? -4.794 -7.785 -1.329 1.00 48.84 143 GLU A O 1
ATOM 1191 N N . TRP A 1 144 ? -3.578 -7.789 -3.237 1.00 59.81 144 TRP A N 1
ATOM 1192 C CA . TRP A 1 144 ? -3.407 -6.344 -3.378 1.00 59.81 144 TRP A CA 1
ATOM 1193 C C . TRP A 1 144 ? -4.569 -5.679 -4.091 1.00 59.81 144 TRP A C 1
ATOM 1195 O O . TRP A 1 144 ? -5.014 -6.210 -5.135 1.00 59.81 144 TRP A O 1
#

pLDDT: mean 73.19, std 15.09, range [42.25, 93.81]

Radius of gyration: 22.49 Å; chains: 1; bounding box: 60×22×70 Å

Organism: NCBI:txid1936003

Secondary structure (DSSP, 8-state):
-PPPHHHHHHHHHHHHHHHHHHHHHHHHHHHHHHHHHHHHHHHHHHHHHHHHHHHHHSS--SSHHHHHHHTT--TT---------B-SSSSS-B--EESS--SSSSEEEETTTTEEEES-SSSSTTT-TTGGGSGGGGGS-TT-